Protein AF-A0A150NNC8-F1 (afdb_monomer_lite)

Organism: Streptococcus mitis (NCBI:txid28037)

pLDDT: mean 80.31, std 17.2, range [29.64, 94.75]

Sequence (98 aa):
MSVDADGNETDTSLLTEKPADVAPLYLRVTTHDNKITRLAVDKIEEVEKDGKTLYKVTAKAPDLIQRNADNTLNEEYVHYFEKQKHTKVMYIIALTTL

Foldseek 3Di:
DFADPVGDDDDPLADQDDDPDQQRDWDWDQDPVRDTDTWRWPDWDFDDDPNFTWIKTKTADPPDWDQDPVRDTDRIDIDIGGNDPPPPPPPPPPDDDD

Radius of gyration: 17.77 Å; chains: 1; bounding box: 34×57×39 Å

Structure (mmCIF, N/CA/C/O backbone):
data_AF-A0A150NNC8-F1
#
_entry.id   AF-A0A150NNC8-F1
#
loop_
_atom_site.group_PDB
_atom_site.id
_atom_site.type_symbol
_atom_site.label_atom_id
_atom_site.label_alt_id
_atom_site.label_comp_id
_atom_site.label_asym_id
_atom_site.label_entity_id
_atom_site.label_seq_id
_atom_site.pdbx_PDB_ins_code
_atom_site.Cartn_x
_atom_site.Cartn_y
_atom_site.Cartn_z
_atom_site.occupancy
_atom_site.B_iso_or_equiv
_atom_site.auth_seq_id
_atom_site.auth_comp_id
_atom_site.auth_asym_id
_atom_site.auth_atom_id
_atom_site.pdbx_PDB_model_num
ATOM 1 N N . MET A 1 1 ? 1.068 6.337 -4.227 1.00 86.19 1 MET A N 1
ATOM 2 C CA . MET A 1 1 ? 2.067 6.781 -5.217 1.00 86.19 1 MET A CA 1
ATOM 3 C C . MET A 1 1 ? 1.987 5.852 -6.414 1.00 86.19 1 MET A C 1
ATOM 5 O O . MET A 1 1 ? 1.627 4.688 -6.237 1.00 86.19 1 MET A O 1
ATOM 9 N N . SER A 1 2 ? 2.339 6.341 -7.597 1.00 78.69 2 SER A N 1
ATOM 10 C CA . SER A 1 2 ? 2.561 5.527 -8.794 1.00 78.69 2 SER A CA 1
ATOM 11 C C . SER A 1 2 ? 3.902 5.872 -9.428 1.00 78.69 2 SER A C 1
ATOM 13 O O . SER A 1 2 ? 4.374 6.999 -9.273 1.00 78.69 2 SER A O 1
ATOM 15 N N . VAL A 1 3 ? 4.493 4.921 -10.146 1.00 82.31 3 VAL A N 1
ATOM 16 C CA . VAL A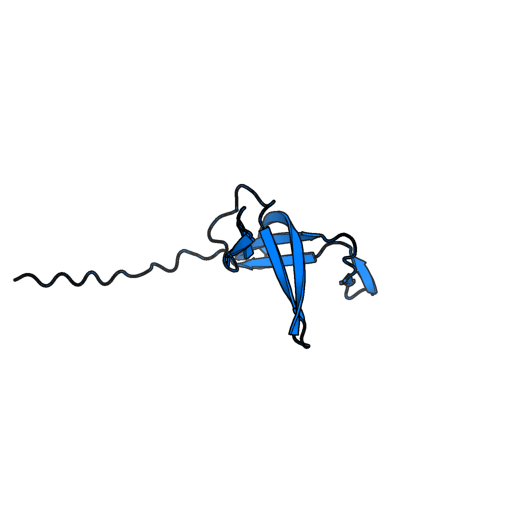 1 3 ? 5.695 5.135 -10.959 1.00 82.31 3 VAL A CA 1
ATOM 17 C C . VAL A 1 3 ? 5.378 4.864 -12.427 1.00 82.31 3 VAL A C 1
ATOM 19 O O . VAL A 1 3 ? 4.726 3.869 -12.744 1.00 82.31 3 VAL A O 1
ATOM 22 N N . ASP A 1 4 ? 5.774 5.779 -13.310 1.00 83.75 4 ASP A N 1
ATOM 23 C CA . ASP A 1 4 ? 5.650 5.591 -14.757 1.00 83.75 4 ASP A CA 1
ATOM 24 C C . ASP A 1 4 ? 6.837 4.794 -15.336 1.00 83.75 4 ASP A C 1
ATOM 26 O O . ASP A 1 4 ? 7.757 4.393 -14.621 1.00 83.75 4 ASP A O 1
ATOM 30 N N . ALA A 1 5 ? 6.815 4.536 -16.645 1.00 85.38 5 ALA A N 1
ATOM 31 C CA . ALA A 1 5 ? 7.879 3.790 -17.321 1.00 85.38 5 ALA A CA 1
ATOM 32 C C . ALA A 1 5 ? 9.247 4.502 -17.286 1.00 85.38 5 ALA A C 1
ATOM 34 O O . ALA A 1 5 ? 10.276 3.836 -17.397 1.00 85.38 5 ALA A O 1
ATOM 35 N N . ASP A 1 6 ? 9.257 5.825 -17.103 1.00 87.38 6 ASP A N 1
ATOM 36 C CA . ASP A 1 6 ? 10.462 6.655 -17.027 1.00 87.38 6 ASP A CA 1
ATOM 37 C C . ASP A 1 6 ? 10.993 6.783 -15.585 1.00 87.38 6 ASP A C 1
ATOM 39 O O . ASP A 1 6 ? 12.055 7.364 -15.351 1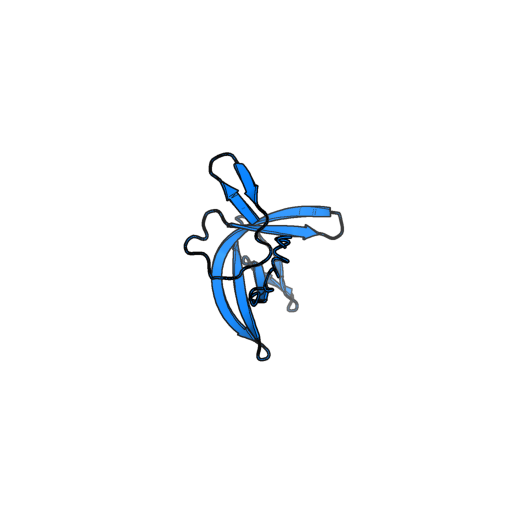.00 87.38 6 ASP A O 1
ATOM 43 N N . GLY A 1 7 ? 10.284 6.210 -14.606 1.00 81.94 7 GLY A N 1
ATOM 44 C CA . GLY A 1 7 ? 10.664 6.221 -13.198 1.00 81.94 7 GLY A CA 1
ATOM 45 C C . GLY A 1 7 ? 10.193 7.452 -12.420 1.00 81.94 7 GLY A C 1
ATOM 46 O O . GLY A 1 7 ? 10.616 7.632 -11.275 1.00 81.94 7 GLY A O 1
ATOM 47 N N . ASN A 1 8 ? 9.324 8.296 -12.987 1.00 82.75 8 ASN A N 1
ATOM 48 C CA . ASN A 1 8 ? 8.801 9.466 -12.285 1.00 82.75 8 ASN A CA 1
ATOM 49 C C . ASN A 1 8 ? 7.723 9.058 -11.275 1.00 82.75 8 ASN A C 1
ATOM 51 O O . ASN A 1 8 ? 6.782 8.328 -11.594 1.00 82.75 8 ASN A O 1
ATOM 55 N N . GLU A 1 9 ? 7.836 9.571 -10.048 1.00 85.38 9 GLU A N 1
ATOM 56 C CA . GLU A 1 9 ? 6.856 9.325 -8.991 1.00 85.38 9 GLU A CA 1
ATOM 57 C C . GLU A 1 9 ? 5.720 10.358 -9.039 1.00 85.38 9 GLU A C 1
ATOM 59 O O . GLU A 1 9 ? 5.960 11.563 -8.979 1.00 85.38 9 GLU A O 1
ATOM 64 N N . THR A 1 10 ? 4.471 9.890 -9.060 1.00 84.19 10 THR A N 1
ATOM 65 C CA . THR A 1 10 ? 3.278 10.733 -8.877 1.00 84.19 10 THR A CA 1
ATOM 66 C C . THR A 1 10 ? 2.609 10.417 -7.545 1.00 84.19 10 THR A C 1
ATOM 68 O O . THR A 1 10 ? 2.420 9.248 -7.187 1.00 84.19 10 THR A O 1
ATOM 71 N N . ASP A 1 11 ? 2.236 11.458 -6.796 1.00 78.81 11 ASP A N 1
ATOM 72 C CA . ASP A 1 11 ? 1.474 11.281 -5.565 1.00 78.81 11 ASP A CA 1
ATOM 73 C C . ASP A 1 11 ? 0.001 10.985 -5.861 1.00 78.81 11 ASP A C 1
ATOM 75 O O . ASP A 1 11 ? -0.716 11.769 -6.474 1.00 78.81 11 ASP A O 1
ATOM 79 N N . THR A 1 12 ? -0.427 9.816 -5.396 1.00 69.75 12 THR A N 1
ATOM 80 C CA . THR A 1 12 ? -1.794 9.289 -5.472 1.00 69.75 12 THR A CA 1
ATOM 81 C C . THR A 1 12 ? -2.280 8.901 -4.078 1.00 69.75 12 THR A C 1
ATOM 83 O O . THR A 1 12 ? -2.966 7.901 -3.887 1.00 69.75 12 THR A O 1
ATOM 86 N N . SER A 1 13 ? -1.869 9.664 -3.064 1.00 66.06 13 SER A N 1
ATOM 87 C CA . SER A 1 13 ? -2.292 9.508 -1.667 1.00 66.06 13 SER A CA 1
ATOM 88 C C . SER A 1 13 ? -3.809 9.600 -1.475 1.00 66.06 13 SER A C 1
ATOM 90 O O . SER A 1 13 ? -4.326 9.160 -0.449 1.00 66.06 13 SER A O 1
ATOM 92 N N . LEU A 1 14 ? -4.526 10.120 -2.473 1.00 69.75 14 LEU A N 1
ATOM 93 C CA . LEU A 1 14 ? -5.976 10.197 -2.525 1.00 69.75 14 LEU A CA 1
ATOM 94 C C . LEU A 1 14 ? -6.509 9.381 -3.707 1.00 69.75 14 LEU A C 1
ATOM 96 O O . LEU A 1 14 ? -6.149 9.631 -4.855 1.00 69.75 14 LEU A O 1
ATOM 100 N N . LEU A 1 15 ? -7.406 8.435 -3.419 1.00 73.50 15 LEU A N 1
ATOM 101 C CA . LEU A 1 15 ? -8.140 7.673 -4.427 1.00 73.50 15 LEU A CA 1
ATOM 102 C C . LEU A 1 15 ? -9.562 8.238 -4.543 1.00 73.50 15 LEU A C 1
ATOM 104 O O . LEU A 1 15 ? -10.342 8.211 -3.586 1.00 73.50 15 LEU A O 1
ATOM 108 N N . THR A 1 16 ? -9.904 8.770 -5.713 1.00 74.12 16 THR A N 1
ATOM 109 C CA . THR A 1 16 ? -11.275 9.177 -6.067 1.00 74.12 16 THR A CA 1
ATOM 110 C C . THR A 1 16 ? -12.060 7.986 -6.615 1.00 74.12 16 THR A C 1
ATOM 112 O O . THR A 1 16 ? -13.187 7.720 -6.191 1.00 74.12 16 THR A O 1
ATOM 115 N N . GLU A 1 17 ? -11.424 7.200 -7.478 1.00 80.88 17 GLU A N 1
ATOM 116 C CA . GLU A 1 17 ? -11.939 5.963 -8.062 1.00 80.88 17 GLU A CA 1
ATOM 117 C C . GLU A 1 17 ? -10.976 4.791 -7.834 1.00 80.88 17 GLU A C 1
ATOM 119 O O . GLU A 1 17 ? -9.796 4.986 -7.530 1.00 80.88 17 GLU A O 1
ATOM 124 N N . LYS A 1 18 ? -11.486 3.560 -7.957 1.00 82.88 18 LYS A N 1
ATOM 125 C CA . LYS A 1 18 ? -10.655 2.358 -7.879 1.00 82.88 18 LYS A CA 1
ATOM 126 C C . LYS A 1 18 ? -9.777 2.266 -9.140 1.00 82.88 18 LYS A C 1
ATOM 128 O O . LYS A 1 18 ? -10.338 2.185 -10.232 1.00 82.88 18 LYS A O 1
ATOM 133 N N . PRO A 1 19 ? -8.439 2.201 -9.012 1.00 83.88 19 PRO A N 1
ATOM 134 C CA . PRO A 1 19 ? -7.548 2.036 -10.158 1.00 83.88 19 PRO A CA 1
ATOM 135 C C . PRO A 1 19 ? -7.824 0.735 -10.918 1.00 83.88 19 PRO A C 1
ATOM 137 O O . PRO A 1 19 ? -8.080 -0.305 -10.305 1.00 83.88 19 PRO A O 1
ATOM 140 N N . ALA A 1 20 ? -7.747 0.793 -12.250 1.00 84.31 20 ALA A N 1
ATOM 141 C CA . ALA A 1 20 ? -7.898 -0.380 -13.112 1.00 84.31 20 ALA A CA 1
ATOM 142 C C . ALA A 1 20 ? -6.670 -1.304 -13.064 1.00 84.31 20 ALA A C 1
ATOM 144 O O . ALA A 1 20 ? -6.820 -2.521 -13.145 1.00 84.31 20 ALA A O 1
ATOM 145 N N . ASP A 1 21 ? -5.478 -0.725 -12.897 1.00 85.69 21 ASP A N 1
ATOM 146 C CA . ASP A 1 21 ? -4.217 -1.444 -12.742 1.00 85.69 21 ASP A CA 1
ATOM 147 C C . ASP A 1 21 ? -3.523 -1.019 -11.443 1.00 85.69 21 ASP A C 1
ATOM 149 O O . ASP A 1 21 ? -3.471 0.165 -11.097 1.00 85.69 21 ASP A O 1
ATOM 153 N N . VAL A 1 22 ? -3.016 -2.009 -10.714 1.00 89.31 22 VAL A N 1
ATOM 154 C CA . VAL A 1 22 ? -2.307 -1.835 -9.443 1.00 89.31 22 VAL A CA 1
ATOM 155 C C . VAL A 1 22 ? -0.805 -2.062 -9.573 1.00 89.31 22 VAL A C 1
ATOM 157 O O . VAL A 1 22 ? -0.073 -1.656 -8.677 1.00 89.31 22 VAL A O 1
ATOM 160 N N . ALA A 1 23 ? -0.330 -2.635 -10.684 1.00 89.31 23 ALA A N 1
ATOM 161 C CA . ALA A 1 23 ? 1.086 -2.905 -10.914 1.00 89.31 23 ALA A CA 1
ATOM 162 C C . ALA A 1 23 ? 2.008 -1.675 -10.754 1.00 89.31 23 ALA A C 1
ATOM 164 O O . ALA A 1 23 ? 3.069 -1.823 -10.144 1.00 89.31 23 ALA A O 1
ATOM 165 N N . PRO A 1 24 ? 1.647 -0.457 -11.218 1.00 89.88 24 PRO A N 1
ATOM 166 C CA . PRO A 1 24 ? 2.503 0.716 -11.026 1.00 89.88 24 PRO A CA 1
ATOM 167 C C . PRO A 1 24 ? 2.378 1.337 -9.625 1.00 89.88 24 PRO A C 1
ATOM 169 O O . PRO A 1 24 ? 3.057 2.323 -9.329 1.00 89.88 24 PRO A O 1
ATOM 172 N N . LEU A 1 25 ? 1.482 0.828 -8.772 1.00 90.00 25 LEU A N 1
ATOM 173 C CA . LEU A 1 25 ? 1.158 1.430 -7.484 1.00 90.00 25 LEU A CA 1
ATOM 174 C C . LEU A 1 25 ? 2.012 0.857 -6.357 1.00 90.00 25 LEU A C 1
ATOM 176 O O . LEU A 1 25 ? 2.221 -0.349 -6.225 1.00 90.00 25 LEU A O 1
ATOM 180 N N . TYR A 1 26 ? 2.431 1.745 -5.463 1.00 91.12 26 TYR A N 1
ATOM 181 C CA . TYR A 1 26 ? 3.077 1.368 -4.215 1.00 91.12 26 TYR A CA 1
ATOM 182 C C . TYR A 1 26 ? 2.672 2.311 -3.082 1.00 91.12 26 TYR A C 1
ATOM 184 O O . TYR A 1 26 ? 2.353 3.496 -3.273 1.00 91.12 26 TYR A O 1
ATOM 192 N N . LEU A 1 27 ? 2.702 1.770 -1.868 1.00 90.44 27 LEU A N 1
ATOM 193 C CA . LEU A 1 27 ? 2.589 2.539 -0.641 1.00 90.44 27 LEU A CA 1
ATOM 194 C C . LEU A 1 27 ? 3.974 3.019 -0.226 1.00 90.44 27 LEU A C 1
ATOM 196 O O . LEU A 1 27 ? 4.919 2.235 -0.147 1.00 90.44 27 LEU A O 1
ATOM 200 N N . ARG A 1 28 ? 4.084 4.319 0.051 1.00 89.19 28 ARG A N 1
ATOM 201 C CA . ARG A 1 28 ? 5.277 4.923 0.639 1.00 89.19 28 ARG A CA 1
ATOM 202 C C . ARG A 1 28 ? 5.057 5.039 2.140 1.00 89.19 28 ARG A C 1
ATOM 204 O O . ARG A 1 28 ? 4.327 5.918 2.589 1.00 89.19 28 ARG A O 1
ATOM 211 N N . VAL A 1 29 ? 5.668 4.139 2.896 1.00 86.56 29 VAL A N 1
ATOM 212 C CA . VAL A 1 29 ? 5.593 4.131 4.356 1.00 86.56 29 VAL A CA 1
ATOM 213 C C . VAL A 1 29 ? 6.825 4.840 4.895 1.00 86.56 29 VAL A C 1
ATOM 215 O O . VAL A 1 29 ? 7.947 4.408 4.638 1.00 86.56 29 VAL A O 1
ATOM 218 N N . THR A 1 30 ? 6.611 5.926 5.632 1.00 85.25 30 THR A N 1
ATOM 219 C CA . THR A 1 30 ? 7.681 6.655 6.316 1.00 85.25 30 THR A CA 1
ATOM 220 C C . THR A 1 30 ? 7.598 6.368 7.808 1.00 85.25 30 THR A C 1
ATOM 222 O O . THR A 1 30 ? 6.556 6.581 8.428 1.00 85.25 30 THR A O 1
ATOM 225 N N . THR A 1 31 ? 8.682 5.864 8.388 1.00 83.75 31 THR A N 1
ATOM 226 C CA . THR A 1 31 ? 8.789 5.617 9.831 1.00 83.75 31 THR A CA 1
ATOM 227 C C . THR A 1 31 ? 9.107 6.903 10.593 1.00 83.75 31 THR A C 1
ATOM 229 O O . THR A 1 31 ? 9.476 7.922 10.010 1.00 83.75 31 THR A O 1
ATOM 232 N N . HIS A 1 32 ? 8.990 6.865 11.923 1.00 85.56 32 HIS A N 1
ATOM 233 C CA . HIS A 1 32 ? 9.272 8.025 12.775 1.00 85.56 32 HIS A CA 1
ATOM 234 C C . HIS A 1 32 ? 10.712 8.556 12.630 1.00 85.56 32 HIS A C 1
ATOM 236 O O . HIS A 1 32 ? 10.939 9.757 12.732 1.00 85.56 32 HIS A O 1
ATOM 242 N N . ASP A 1 33 ? 11.680 7.684 12.334 1.00 90.19 33 ASP A N 1
ATOM 243 C CA . ASP A 1 33 ? 13.077 8.039 12.050 1.00 90.19 33 ASP A CA 1
ATOM 244 C C . ASP A 1 33 ? 13.326 8.431 10.577 1.00 90.19 33 ASP A C 1
ATOM 246 O O . ASP A 1 33 ? 14.468 8.445 10.123 1.00 90.19 33 ASP A O 1
ATOM 250 N N . ASN A 1 34 ? 12.267 8.778 9.833 1.00 88.06 34 ASN A N 1
ATOM 251 C CA . ASN A 1 34 ? 12.279 9.220 8.432 1.00 88.06 34 ASN A CA 1
ATOM 252 C C . ASN A 1 34 ? 12.817 8.199 7.418 1.00 88.06 34 ASN A C 1
ATOM 254 O O . ASN A 1 34 ? 13.188 8.572 6.302 1.00 88.06 34 ASN A O 1
ATOM 258 N N . LYS A 1 35 ? 12.834 6.904 7.749 1.00 86.12 35 LYS A N 1
ATOM 259 C CA . LYS A 1 35 ? 13.153 5.867 6.760 1.00 86.12 35 LYS A CA 1
ATOM 260 C C . LYS A 1 35 ? 11.939 5.604 5.883 1.00 86.12 35 LYS A C 1
ATOM 262 O O . LYS A 1 35 ? 10.815 5.500 6.370 1.00 86.12 35 LYS A O 1
ATOM 267 N N . ILE A 1 36 ? 12.181 5.483 4.582 1.00 87.94 36 ILE A N 1
ATOM 268 C CA . ILE A 1 36 ? 11.143 5.235 3.585 1.00 87.94 36 ILE A CA 1
ATOM 269 C C . ILE A 1 36 ? 11.199 3.771 3.164 1.00 87.94 36 ILE A C 1
ATOM 271 O O . ILE A 1 36 ? 12.240 3.283 2.734 1.00 87.94 36 ILE A O 1
ATOM 275 N N . THR A 1 37 ? 10.057 3.095 3.232 1.00 86.31 37 THR A N 1
ATOM 276 C CA . THR A 1 37 ? 9.845 1.767 2.652 1.00 86.31 37 THR A CA 1
ATOM 277 C C . THR A 1 37 ? 8.782 1.869 1.566 1.00 86.31 37 THR A C 1
ATOM 279 O O . THR A 1 37 ? 7.734 2.486 1.769 1.00 86.31 37 THR A O 1
ATOM 282 N N . ARG A 1 38 ? 9.049 1.276 0.400 1.00 89.44 38 ARG A N 1
ATOM 283 C CA . ARG A 1 38 ? 8.081 1.169 -0.696 1.00 89.44 38 ARG A CA 1
ATOM 284 C C . ARG A 1 38 ? 7.506 -0.243 -0.702 1.00 89.44 38 ARG A C 1
ATOM 286 O O . ARG A 1 38 ? 8.267 -1.202 -0.775 1.00 89.44 38 ARG A O 1
ATOM 293 N N . LEU A 1 39 ? 6.186 -0.361 -0.609 1.00 91.38 39 LEU A N 1
ATOM 294 C CA . LEU A 1 39 ? 5.475 -1.641 -0.605 1.00 91.38 39 LEU A CA 1
ATOM 295 C C . LEU A 1 39 ? 4.608 -1.731 -1.858 1.00 91.38 39 LEU A C 1
ATOM 297 O O . LEU A 1 39 ? 3.770 -0.853 -2.070 1.00 91.38 39 LEU A O 1
ATOM 301 N N . ALA A 1 40 ? 4.806 -2.761 -2.679 1.00 92.44 40 ALA A N 1
ATOM 302 C CA . ALA A 1 40 ? 4.049 -2.940 -3.915 1.00 92.44 40 ALA A CA 1
ATOM 303 C C . ALA A 1 40 ? 2.582 -3.233 -3.590 1.00 92.44 40 ALA A C 1
ATOM 305 O O . ALA A 1 40 ? 2.295 -4.045 -2.708 1.00 92.44 40 ALA A O 1
ATOM 306 N N . VAL A 1 41 ? 1.651 -2.568 -4.273 1.00 93.38 41 VAL A N 1
ATOM 307 C CA . VAL A 1 41 ? 0.223 -2.838 -4.081 1.00 93.38 41 VAL A CA 1
ATOM 308 C C . VAL A 1 41 ? -0.129 -4.168 -4.740 1.00 93.38 41 VAL A C 1
ATOM 310 O O . VAL A 1 41 ? 0.106 -4.367 -5.925 1.00 93.38 41 VAL A O 1
ATOM 313 N N . ASP A 1 42 ? -0.728 -5.062 -3.961 1.00 94.75 42 ASP A N 1
ATOM 314 C CA . ASP A 1 42 ? -1.224 -6.363 -4.416 1.00 94.75 42 ASP A CA 1
ATOM 315 C C . ASP A 1 42 ? -2.706 -6.272 -4.806 1.00 94.75 42 ASP A C 1
ATOM 317 O O . ASP A 1 42 ? -3.140 -6.815 -5.820 1.00 94.75 42 ASP A O 1
ATOM 321 N N . LYS A 1 43 ? -3.508 -5.550 -4.008 1.00 93.62 43 LYS A N 1
ATOM 322 C CA . LYS A 1 43 ? -4.962 -5.480 -4.198 1.00 93.62 43 LYS A CA 1
ATOM 323 C C . LYS A 1 43 ? -5.570 -4.196 -3.641 1.00 93.62 43 LYS A C 1
ATOM 325 O O . LYS A 1 43 ? -5.140 -3.694 -2.605 1.00 93.62 43 LYS A O 1
ATOM 330 N N . ILE A 1 44 ? -6.629 -3.712 -4.297 1.00 91.81 44 ILE A N 1
ATOM 331 C CA . ILE A 1 44 ? -7.479 -2.611 -3.815 1.00 91.81 44 ILE A CA 1
ATOM 332 C C . ILE A 1 44 ? -8.954 -3.035 -3.831 1.00 91.81 44 ILE 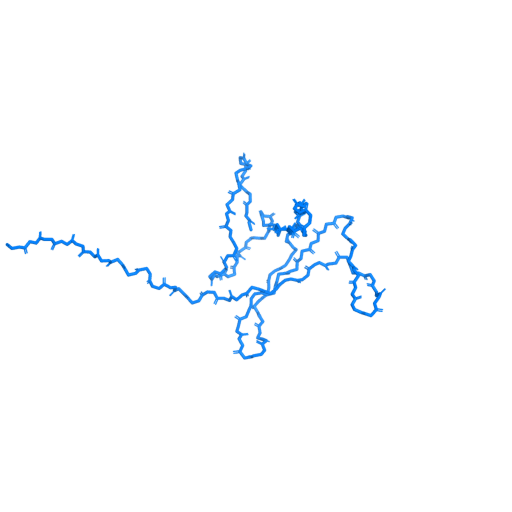A C 1
ATOM 334 O O . ILE A 1 44 ? -9.473 -3.507 -4.849 1.00 91.81 44 ILE A O 1
ATOM 338 N N . GLU A 1 45 ? -9.649 -2.842 -2.711 1.00 92.88 45 GLU A N 1
ATOM 339 C CA . GLU A 1 45 ? -11.063 -3.190 -2.519 1.00 92.88 45 GLU A CA 1
ATOM 340 C C . GLU A 1 45 ? -11.855 -2.006 -1.965 1.00 92.88 45 GLU A C 1
ATOM 342 O O . GLU A 1 45 ? -11.366 -1.292 -1.095 1.00 92.88 45 GLU A O 1
ATOM 347 N N . GLU A 1 46 ? -13.083 -1.809 -2.444 1.00 91.62 46 GLU A N 1
ATOM 348 C CA . GLU A 1 46 ? -14.028 -0.870 -1.831 1.00 91.62 46 GLU A CA 1
ATOM 349 C C . GLU A 1 46 ? -14.751 -1.598 -0.694 1.00 91.62 46 GLU A C 1
ATOM 351 O O . GLU A 1 46 ? -15.329 -2.665 -0.903 1.00 91.62 46 GLU A O 1
ATOM 356 N N . VAL A 1 47 ? -14.661 -1.058 0.519 1.00 92.88 47 VAL A N 1
ATOM 357 C CA . VAL A 1 47 ? -15.226 -1.656 1.733 1.00 92.88 47 VAL A CA 1
ATOM 358 C C . VAL A 1 47 ? -16.007 -0.613 2.518 1.00 92.88 47 VAL A C 1
ATOM 360 O O . VAL A 1 47 ? -15.644 0.562 2.534 1.00 92.88 47 VAL A O 1
ATOM 363 N N . GLU A 1 48 ? -17.054 -1.039 3.219 1.00 92.56 48 GLU A N 1
ATOM 364 C CA . GLU A 1 48 ? -17.715 -0.200 4.217 1.00 92.56 48 GLU A CA 1
ATOM 365 C C . GLU A 1 48 ? -17.164 -0.510 5.606 1.00 92.56 48 GLU A C 1
ATOM 367 O O . GLU A 1 48 ? -17.157 -1.659 6.051 1.00 92.56 48 GLU A O 1
ATOM 372 N N . LYS A 1 49 ? -16.686 0.523 6.297 1.00 87.62 49 LYS A N 1
ATOM 373 C CA . LYS A 1 49 ? -16.197 0.427 7.671 1.00 87.62 49 LYS A CA 1
ATOM 374 C C . LYS A 1 49 ? -16.680 1.638 8.453 1.00 87.62 49 LYS A C 1
ATOM 376 O O . LYS A 1 49 ? -16.534 2.767 7.993 1.00 87.62 49 LYS A O 1
ATOM 381 N N . ASP A 1 50 ? -17.294 1.395 9.608 1.00 87.25 50 ASP A N 1
ATOM 382 C CA . ASP A 1 50 ? -17.831 2.440 10.491 1.00 87.25 50 ASP A CA 1
ATOM 383 C C . ASP A 1 50 ? -18.789 3.423 9.771 1.00 87.25 50 ASP A C 1
ATOM 385 O O . ASP A 1 50 ? -18.796 4.623 10.038 1.00 87.25 50 ASP A O 1
ATOM 389 N N . GLY A 1 51 ? -19.581 2.924 8.808 1.00 86.12 51 GLY A N 1
ATOM 390 C CA . GLY A 1 51 ? -20.517 3.730 8.007 1.00 86.12 51 GLY A CA 1
ATOM 391 C C . GLY A 1 51 ? -19.864 4.611 6.932 1.00 86.12 51 GLY A C 1
ATOM 392 O O . GLY A 1 51 ? -20.539 5.450 6.335 1.00 86.12 51 GLY A O 1
ATOM 393 N N . LYS A 1 52 ? -18.561 4.440 6.675 1.00 87.19 52 LYS A N 1
ATOM 394 C CA . LYS A 1 52 ? -17.818 5.114 5.605 1.00 87.19 52 LYS A CA 1
ATOM 395 C C . LYS A 1 52 ? -17.376 4.118 4.538 1.00 87.19 52 LYS A C 1
ATOM 397 O O . LYS A 1 52 ? -16.884 3.036 4.850 1.00 87.19 52 LYS A O 1
ATOM 402 N N . THR A 1 53 ? -17.477 4.528 3.279 1.00 89.00 53 THR A N 1
ATOM 403 C CA . THR A 1 53 ? -16.880 3.817 2.146 1.00 89.00 53 THR A CA 1
ATOM 404 C C . THR A 1 53 ? -15.387 4.140 2.057 1.00 89.00 53 THR A C 1
ATOM 406 O O . THR A 1 53 ? -15.004 5.299 1.872 1.00 89.00 53 THR A O 1
ATOM 409 N N . LEU A 1 54 ? -14.544 3.120 2.190 1.00 90.06 54 LEU A N 1
ATOM 410 C CA . LEU A 1 54 ? -13.086 3.209 2.182 1.00 90.06 54 LEU A CA 1
ATOM 411 C C . LEU A 1 54 ? -12.503 2.332 1.071 1.00 90.06 54 LEU A C 1
ATOM 413 O O . LEU A 1 54 ? -13.082 1.313 0.698 1.00 90.06 54 LEU A O 1
ATOM 417 N N . TYR A 1 55 ? -11.308 2.679 0.608 1.00 91.44 55 TYR A N 1
ATOM 418 C CA . TYR A 1 55 ? -10.470 1.775 -0.165 1.00 91.44 55 TYR A CA 1
ATOM 419 C C . TYR A 1 55 ? -9.513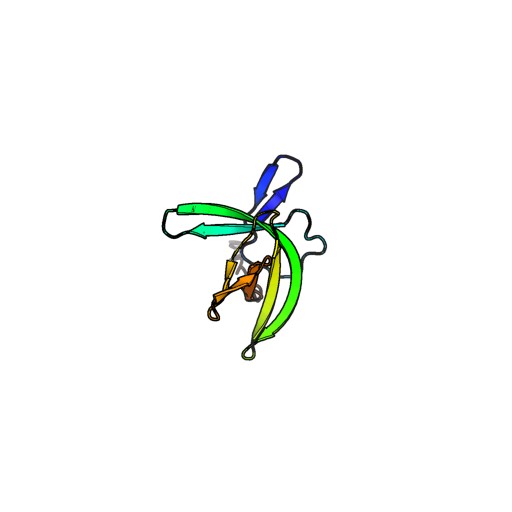 1.040 0.769 1.00 91.44 55 TYR A C 1
ATOM 421 O O . TYR A 1 55 ? -8.625 1.644 1.372 1.00 91.44 55 TYR A O 1
ATOM 429 N N . LYS A 1 56 ? -9.688 -0.275 0.882 1.00 92.94 56 LYS A N 1
ATOM 430 C CA . LYS A 1 56 ? -8.735 -1.175 1.528 1.00 92.94 56 LYS A CA 1
ATOM 431 C C . LYS A 1 56 ? -7.645 -1.523 0.519 1.00 92.94 56 LYS A C 1
ATOM 433 O O . LYS A 1 56 ? -7.922 -2.166 -0.491 1.00 92.94 56 LYS A O 1
ATOM 438 N N . VAL A 1 57 ? -6.420 -1.106 0.804 1.00 92.38 57 VAL A N 1
ATOM 439 C CA . VAL A 1 57 ? -5.233 -1.383 -0.006 1.00 92.38 57 VAL A CA 1
ATOM 440 C C . VAL A 1 57 ? -4.389 -2.421 0.720 1.00 92.38 57 VAL A C 1
ATOM 442 O O . VAL A 1 57 ? -3.944 -2.172 1.840 1.00 92.38 57 VAL A O 1
ATOM 445 N N . THR A 1 58 ? -4.173 -3.567 0.082 1.00 94.31 58 THR A N 1
ATOM 446 C CA . THR A 1 58 ? -3.235 -4.599 0.532 1.00 94.31 58 THR A CA 1
ATOM 447 C C . THR A 1 58 ? -1.950 -4.471 -0.275 1.00 94.31 58 THR A C 1
ATOM 449 O O . THR A 1 58 ? -1.991 -4.41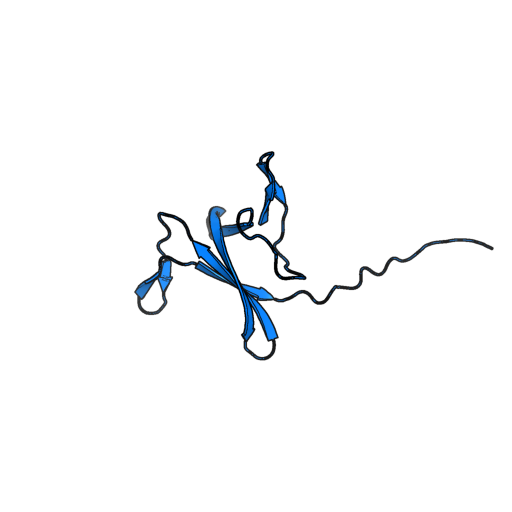6 -1.505 1.00 94.31 58 THR A O 1
ATOM 452 N N . ALA A 1 59 ? -0.813 -4.427 0.410 1.00 94.12 59 ALA A N 1
ATOM 453 C CA . ALA A 1 59 ? 0.509 -4.332 -0.186 1.00 94.12 59 ALA A CA 1
ATOM 454 C C . ALA A 1 59 ? 1.446 -5.419 0.353 1.00 94.12 59 ALA A C 1
ATOM 456 O O . ALA A 1 59 ? 1.311 -5.862 1.496 1.00 94.12 59 ALA A O 1
ATOM 457 N N . LYS A 1 60 ? 2.407 -5.819 -0.479 1.00 93.06 60 LYS A N 1
ATOM 458 C CA . LYS A 1 60 ? 3.388 -6.873 -0.210 1.00 93.06 60 LYS A CA 1
ATOM 459 C C . LYS A 1 60 ? 4.797 -6.382 -0.522 1.00 93.06 60 LYS A C 1
ATOM 461 O O . LYS A 1 60 ? 5.003 -5.505 -1.362 1.00 93.06 60 LYS A O 1
ATOM 466 N N . ALA A 1 61 ? 5.775 -6.973 0.150 1.00 89.56 61 ALA A N 1
ATOM 467 C CA . ALA A 1 61 ? 7.171 -6.927 -0.264 1.00 89.56 61 ALA A CA 1
ATOM 468 C C . ALA A 1 61 ? 7.844 -8.261 0.106 1.00 89.56 61 ALA A C 1
ATOM 470 O O . ALA A 1 61 ? 7.375 -8.906 1.043 1.00 89.56 61 ALA A O 1
ATOM 471 N N . PRO A 1 62 ? 8.920 -8.674 -0.592 1.00 88.38 62 PRO A N 1
ATOM 472 C CA . PRO A 1 62 ? 9.565 -9.971 -0.362 1.00 88.38 62 PRO A CA 1
ATOM 473 C C . PRO A 1 62 ? 9.990 -10.210 1.092 1.00 88.38 62 PRO A C 1
ATOM 475 O O . PRO A 1 62 ? 9.815 -11.307 1.604 1.00 88.38 62 PRO A O 1
ATOM 478 N N . ASP A 1 63 ? 10.477 -9.162 1.760 1.00 88.00 63 ASP A N 1
ATOM 479 C CA . ASP A 1 63 ? 10.973 -9.221 3.139 1.00 88.00 63 ASP A CA 1
ATOM 480 C C . ASP A 1 63 ? 10.062 -8.456 4.116 1.00 88.00 63 ASP A C 1
ATOM 482 O O . ASP A 1 63 ? 10.506 -7.980 5.166 1.00 88.00 63 ASP A O 1
ATOM 486 N N . LEU A 1 64 ? 8.783 -8.260 3.763 1.00 88.44 64 LEU A N 1
ATOM 487 C CA . LEU A 1 64 ? 7.850 -7.565 4.643 1.00 88.44 64 LEU A CA 1
ATOM 488 C C . LEU A 1 64 ? 7.518 -8.445 5.845 1.00 88.44 64 LEU A C 1
ATOM 490 O O . LEU A 1 64 ? 6.856 -9.468 5.722 1.00 88.44 64 LEU A O 1
ATOM 494 N N . ILE A 1 65 ? 7.921 -7.990 7.026 1.00 87.19 65 ILE A N 1
ATOM 495 C CA . ILE A 1 65 ? 7.563 -8.626 8.289 1.00 87.19 65 ILE A CA 1
ATOM 496 C C . ILE A 1 65 ? 6.931 -7.569 9.182 1.00 87.19 65 ILE A C 1
ATOM 498 O O . ILE A 1 65 ? 7.598 -6.638 9.636 1.00 87.19 65 ILE A O 1
ATOM 502 N N . GLN A 1 66 ? 5.639 -7.720 9.453 1.00 83.75 66 GLN A N 1
ATOM 503 C CA . GLN A 1 66 ? 4.917 -6.890 10.410 1.00 83.75 66 GLN A CA 1
ATOM 504 C C . GLN A 1 66 ? 4.461 -7.686 11.610 1.00 83.75 66 GLN A C 1
ATOM 506 O O . GLN A 1 66 ? 4.165 -8.869 11.514 1.00 83.75 66 GLN A O 1
ATOM 511 N N . ARG A 1 67 ? 4.406 -7.011 12.755 1.00 86.88 67 ARG A N 1
ATOM 512 C CA . ARG A 1 67 ? 3.972 -7.592 14.017 1.00 86.88 67 ARG A CA 1
ATOM 513 C C . ARG A 1 67 ? 2.622 -6.997 14.389 1.00 86.88 67 ARG A C 1
ATOM 515 O O . ARG A 1 67 ? 2.506 -5.782 14.538 1.00 86.88 67 ARG A O 1
ATOM 522 N N . ASN A 1 68 ? 1.622 -7.855 14.530 1.00 82.56 68 ASN A N 1
ATOM 523 C CA . ASN A 1 68 ? 0.286 -7.457 14.959 1.00 82.56 68 ASN A CA 1
ATOM 524 C C . ASN A 1 68 ? 0.221 -7.303 16.490 1.00 82.56 68 ASN A C 1
ATOM 526 O O . ASN A 1 68 ? 1.143 -7.684 17.215 1.00 82.56 68 ASN A O 1
ATOM 530 N N . ALA A 1 69 ? -0.891 -6.760 16.995 1.00 86.12 69 ALA A N 1
ATOM 531 C CA . ALA A 1 69 ? -1.109 -6.535 18.429 1.00 86.12 69 ALA A CA 1
ATOM 532 C C . ALA A 1 69 ? -1.106 -7.830 19.267 1.00 86.12 69 ALA A C 1
ATOM 534 O O . ALA A 1 69 ? -0.776 -7.800 20.448 1.00 86.12 69 ALA A O 1
ATOM 535 N N . ASP A 1 70 ? -1.435 -8.966 18.651 1.00 91.25 70 ASP A N 1
ATOM 536 C CA . ASP A 1 70 ? -1.379 -10.308 19.244 1.00 91.25 70 ASP A CA 1
ATOM 537 C C . ASP A 1 70 ? 0.007 -10.968 19.117 1.00 91.25 70 ASP A C 1
ATOM 539 O O . ASP A 1 70 ? 0.179 -12.143 19.436 1.00 91.25 70 ASP A O 1
ATOM 543 N N . ASN A 1 71 ? 1.012 -10.203 18.678 1.00 87.94 71 ASN A N 1
ATOM 544 C CA . ASN A 1 71 ? 2.396 -10.625 18.512 1.00 87.94 71 ASN A CA 1
ATOM 545 C C . ASN A 1 71 ? 2.633 -11.644 17.377 1.00 87.94 71 ASN A C 1
ATOM 547 O O . ASN A 1 71 ? 3.718 -12.232 17.305 1.00 87.94 71 ASN A O 1
ATOM 551 N N . THR A 1 72 ? 1.660 -11.828 16.477 1.00 90.56 72 THR A N 1
ATOM 552 C CA . THR A 1 72 ? 1.803 -12.643 15.259 1.00 90.56 72 THR A CA 1
ATOM 553 C C . THR A 1 72 ? 2.519 -11.881 14.145 1.00 90.56 72 THR A C 1
ATOM 555 O O . THR A 1 72 ? 2.527 -10.646 14.130 1.00 90.56 72 THR A O 1
ATOM 558 N N . LEU A 1 73 ? 3.149 -12.623 13.227 1.00 89.25 73 LEU A N 1
ATOM 559 C CA . LEU A 1 73 ? 3.765 -12.052 12.031 1.00 89.25 73 LEU A CA 1
ATOM 560 C C . LEU A 1 73 ? 2.759 -11.998 10.879 1.00 89.25 73 LEU A C 1
ATOM 562 O O . LEU A 1 73 ? 2.004 -12.946 10.673 1.00 89.25 73 LEU A O 1
ATOM 566 N N . ASN A 1 74 ? 2.781 -10.903 10.125 1.00 88.25 74 ASN A N 1
ATOM 567 C CA . ASN A 1 74 ? 2.017 -10.724 8.901 1.00 88.25 74 ASN A CA 1
ATOM 568 C C . ASN A 1 74 ? 2.943 -10.266 7.769 1.00 88.25 74 ASN A C 1
ATOM 570 O O . ASN A 1 74 ? 3.756 -9.357 7.953 1.00 88.25 74 ASN A O 1
ATOM 574 N N . GLU A 1 75 ? 2.798 -10.902 6.613 1.00 91.31 75 GLU A N 1
ATOM 575 C CA . GLU A 1 75 ? 3.556 -10.615 5.389 1.00 91.31 75 GLU A CA 1
ATOM 576 C C . GLU A 1 75 ? 2.828 -9.603 4.489 1.00 91.31 75 GLU A C 1
ATOM 578 O O . GLU A 1 75 ? 3.343 -9.178 3.456 1.00 91.31 75 GLU A O 1
ATOM 583 N N . GLU A 1 76 ? 1.624 -9.188 4.888 1.00 92.56 76 GLU A N 1
ATOM 584 C CA . GLU A 1 76 ? 0.824 -8.187 4.195 1.00 92.56 76 GLU A CA 1
ATOM 585 C C . GLU A 1 76 ? 0.716 -6.896 5.011 1.00 92.56 76 GLU A C 1
ATOM 587 O O . GLU A 1 76 ? 0.499 -6.904 6.226 1.00 92.56 76 GLU A O 1
ATOM 592 N N . TYR A 1 77 ? 0.797 -5.760 4.319 1.00 90.94 77 TYR A N 1
ATOM 593 C CA . TYR A 1 77 ? 0.422 -4.462 4.865 1.00 90.94 77 TYR A CA 1
ATOM 594 C C . TYR A 1 77 ? -0.959 -4.070 4.368 1.00 90.94 77 TYR A C 1
ATOM 596 O O . TYR A 1 77 ? -1.187 -4.005 3.162 1.00 90.94 77 TYR A O 1
ATOM 604 N N . VAL A 1 78 ? -1.866 -3.749 5.286 1.00 91.88 78 VAL A N 1
ATOM 605 C CA . VAL A 1 78 ? -3.200 -3.256 4.940 1.00 91.88 78 VAL A CA 1
ATOM 606 C C . VAL A 1 78 ? -3.339 -1.812 5.394 1.00 91.88 78 VAL A C 1
ATOM 608 O O . VAL A 1 78 ? -3.154 -1.501 6.570 1.00 91.88 78 VAL A O 1
ATOM 611 N N . HIS A 1 79 ? -3.731 -0.942 4.468 1.00 89.56 79 HIS A N 1
ATOM 612 C CA . HIS A 1 79 ? -4.071 0.445 4.756 1.00 89.56 79 HIS A CA 1
ATOM 613 C C . HIS A 1 79 ? -5.473 0.779 4.243 1.00 89.56 79 HIS A C 1
ATOM 615 O O . HIS A 1 79 ? -5.907 0.252 3.220 1.00 89.56 79 HIS A O 1
ATOM 621 N N . TYR A 1 80 ? -6.183 1.658 4.950 1.00 89.62 80 TYR A N 1
ATOM 622 C CA . TYR A 1 80 ? -7.514 2.119 4.557 1.00 89.62 80 TYR A CA 1
ATOM 623 C C . TYR A 1 80 ? -7.443 3.593 4.174 1.00 89.62 80 TYR A C 1
ATOM 625 O O . TYR A 1 80 ? -7.084 4.426 5.002 1.00 89.62 80 TYR A O 1
ATOM 633 N N . PHE A 1 81 ? -7.811 3.908 2.937 1.00 86.12 81 PHE A N 1
ATOM 634 C CA . PHE A 1 81 ? -7.925 5.277 2.443 1.00 86.12 81 PHE A CA 1
ATOM 635 C C . PHE A 1 81 ? -9.395 5.677 2.375 1.00 86.12 81 PHE A C 1
ATOM 637 O O . PHE A 1 81 ? -10.236 4.896 1.931 1.00 86.12 81 PHE A O 1
ATOM 644 N N . GLU A 1 82 ? -9.727 6.898 2.789 1.00 83.19 82 GLU A N 1
ATOM 645 C CA . GLU A 1 82 ? -11.070 7.431 2.563 1.00 83.19 82 GLU A CA 1
ATOM 646 C C . GLU A 1 82 ? -11.286 7.709 1.071 1.00 83.19 82 GLU A C 1
ATOM 648 O O . GLU A 1 82 ? -10.418 8.271 0.397 1.00 83.19 82 GLU A O 1
ATOM 653 N N . LYS A 1 83 ? -12.463 7.340 0.554 1.00 79.12 83 LYS A N 1
ATOM 654 C CA . LYS A 1 83 ? -12.875 7.717 -0.798 1.00 79.12 83 LYS A CA 1
ATOM 655 C C . LYS A 1 83 ? -13.135 9.219 -0.819 1.00 79.12 83 LYS A C 1
ATOM 657 O O . LYS A 1 83 ? -14.055 9.704 -0.157 1.00 79.12 83 LYS A O 1
ATOM 662 N N . GLN A 1 84 ? -12.334 9.962 -1.577 1.00 73.75 84 GLN A N 1
ATOM 663 C CA . GLN A 1 84 ? -12.563 11.395 -1.721 1.00 73.75 84 GLN A CA 1
ATOM 664 C C . GLN A 1 84 ? -13.846 11.615 -2.523 1.00 73.75 84 GLN A C 1
ATOM 666 O O . GLN A 1 84 ? -13.935 11.267 -3.701 1.00 73.75 84 GLN A O 1
ATOM 671 N N . LYS A 1 85 ? -14.852 12.229 -1.894 1.00 63.81 85 LYS A N 1
ATOM 672 C CA . LYS A 1 85 ? -15.922 12.892 -2.643 1.00 63.81 85 LYS A CA 1
ATOM 673 C C . LYS A 1 85 ? -15.246 14.062 -3.335 1.00 63.81 85 LYS A C 1
ATOM 675 O O . LYS A 1 85 ? -14.659 14.864 -2.621 1.00 63.81 85 LYS A O 1
ATOM 680 N N . HIS A 1 86 ? -15.285 14.134 -4.670 1.00 55.78 86 HIS A N 1
ATOM 681 C CA . HIS A 1 86 ? -14.748 15.261 -5.441 1.00 55.78 86 HIS A CA 1
ATOM 682 C C . HIS A 1 86 ? -14.955 16.569 -4.667 1.00 55.78 86 HIS A C 1
ATOM 684 O O . HIS A 1 86 ? -16.076 17.081 -4.601 1.00 55.78 86 HIS A O 1
ATOM 690 N N . THR A 1 87 ? -13.895 17.107 -4.057 1.00 44.03 87 THR A N 1
ATOM 691 C CA . THR A 1 87 ? -13.931 18.486 -3.591 1.00 44.03 87 THR A CA 1
ATOM 692 C C . THR A 1 87 ? -14.051 19.278 -4.873 1.00 44.03 87 THR A C 1
ATOM 694 O O . THR A 1 87 ? -13.114 19.338 -5.664 1.00 44.03 87 THR A O 1
ATOM 697 N N . LYS A 1 88 ? -15.265 19.759 -5.145 1.00 39.97 88 LYS A N 1
ATOM 698 C CA . LYS A 1 88 ? -15.601 20.620 -6.270 1.00 39.97 88 LYS A CA 1
ATOM 699 C C . LYS A 1 88 ? -14.540 21.719 -6.315 1.00 39.97 88 LYS A C 1
ATOM 701 O O . LYS A 1 88 ? -14.574 22.625 -5.487 1.00 39.97 88 LYS A O 1
ATOM 706 N N . VAL A 1 89 ? -13.574 21.615 -7.230 1.00 37.38 89 VAL A N 1
ATOM 707 C CA . VAL A 1 89 ? -12.655 22.715 -7.523 1.00 37.38 89 VAL A CA 1
ATOM 708 C C . VAL A 1 89 ? -13.548 23.796 -8.108 1.00 37.38 89 VAL A C 1
ATOM 710 O O . VAL A 1 89 ? -14.004 23.714 -9.247 1.00 37.38 89 VAL A O 1
ATOM 713 N N . MET A 1 90 ? -13.934 24.738 -7.257 1.00 32.72 90 MET A N 1
ATOM 714 C CA . MET A 1 90 ? -14.750 25.879 -7.620 1.00 32.72 90 MET A CA 1
ATOM 715 C C . MET A 1 90 ? -13.878 26.761 -8.513 1.00 32.72 90 MET A C 1
ATOM 717 O O . MET A 1 90 ? -13.113 27.585 -8.023 1.00 32.72 90 MET A O 1
ATOM 721 N N . TYR A 1 91 ? -13.941 26.543 -9.828 1.00 29.64 91 TYR A N 1
ATOM 722 C CA . TYR A 1 91 ? -13.395 27.484 -10.797 1.00 29.64 91 TYR A CA 1
ATOM 723 C C . TYR A 1 91 ? -14.188 28.784 -10.650 1.00 29.64 91 TYR A C 1
ATOM 725 O O . TYR A 1 91 ? -15.330 28.886 -11.098 1.00 29.64 91 TYR A O 1
ATOM 733 N N . ILE A 1 92 ? -13.594 29.774 -9.983 1.00 34.31 92 ILE A N 1
ATOM 734 C CA . ILE A 1 92 ? -14.004 31.167 -10.132 1.00 34.31 92 ILE A CA 1
ATOM 735 C C . ILE A 1 92 ? -13.583 31.544 -11.551 1.00 34.31 92 ILE A C 1
ATOM 737 O O . ILE A 1 92 ? -12.430 31.882 -11.807 1.00 34.31 92 ILE A O 1
ATOM 741 N N . ILE A 1 93 ? -14.508 31.399 -12.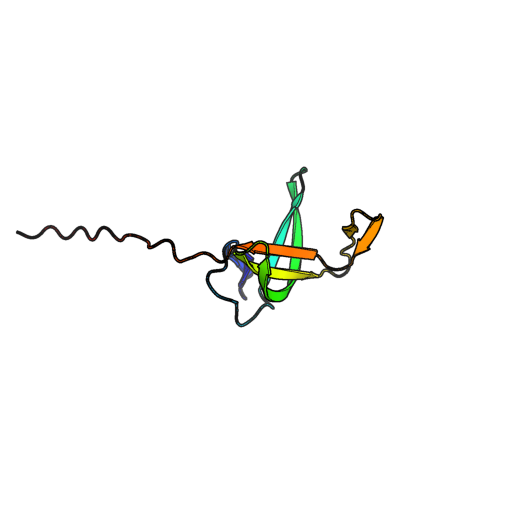496 1.00 37.19 93 ILE A N 1
ATOM 742 C CA . ILE A 1 93 ? -14.343 31.923 -13.846 1.00 37.19 93 ILE A CA 1
ATOM 743 C C . ILE A 1 93 ? -14.440 33.443 -13.708 1.00 37.19 93 ILE A C 1
ATOM 745 O O . ILE A 1 93 ? -15.530 34.005 -13.634 1.00 37.19 93 ILE A O 1
ATOM 749 N N . ALA A 1 94 ? -13.295 34.111 -13.608 1.00 41.38 94 ALA A N 1
ATOM 750 C CA . ALA A 1 94 ? -13.212 35.531 -13.890 1.00 41.38 94 ALA A CA 1
ATOM 751 C C . ALA A 1 94 ? -13.369 35.703 -15.407 1.00 41.38 94 ALA A C 1
ATOM 753 O O . ALA A 1 94 ? -12.439 35.446 -16.167 1.00 41.38 94 ALA A O 1
ATOM 754 N N . LEU A 1 95 ? -14.554 36.116 -15.849 1.00 32.75 95 LEU A N 1
ATOM 755 C CA . LEU A 1 95 ? -14.731 36.746 -17.151 1.00 32.75 95 LEU A CA 1
ATOM 756 C C . LEU A 1 95 ? -15.395 38.095 -16.911 1.00 32.75 95 LEU A C 1
ATOM 758 O O . LEU A 1 95 ? -16.608 38.224 -16.777 1.00 32.75 95 LEU A O 1
ATOM 762 N N . THR A 1 96 ? -14.537 39.100 -16.785 1.00 41.25 96 THR A N 1
ATOM 763 C CA . THR A 1 96 ? -14.896 40.503 -16.916 1.00 41.25 96 THR A CA 1
ATOM 764 C C . THR A 1 96 ? -15.405 40.706 -18.335 1.00 41.25 96 THR A C 1
ATOM 766 O O . THR A 1 96 ? -14.633 40.616 -19.290 1.00 41.25 96 THR A O 1
ATOM 769 N N . THR A 1 97 ? -16.698 40.960 -18.504 1.00 39.75 97 THR A N 1
ATOM 770 C CA . THR A 1 97 ? -17.195 41.673 -19.684 1.00 39.75 97 THR A CA 1
ATOM 771 C C . THR A 1 97 ? -18.525 42.335 -19.356 1.00 39.75 97 THR A C 1
ATOM 773 O O . THR A 1 97 ? -19.551 41.665 -19.263 1.00 39.75 97 THR A O 1
ATOM 776 N N . LEU A 1 98 ? -18.468 43.648 -19.144 1.00 45.75 98 LEU A N 1
ATOM 777 C CA . LEU A 1 98 ? -19.322 44.668 -19.755 1.00 45.75 98 LEU A CA 1
ATOM 778 C C . LEU A 1 98 ? -18.617 46.017 -19.592 1.00 45.75 98 LEU A C 1
ATOM 780 O O . LEU A 1 98 ? -18.155 46.295 -18.463 1.00 45.75 98 LEU A O 1
#

InterPro domains:
  IPR008006 Peptidase M26, N-terminal domain [PF05342] (2-87)

Secondary structure (DSSP, 8-state):
-EE-TT--EE---S-SS--S--TTBEEEEE-TT--EEEEEEEEEEEEEETTEEEEEEEEE-TT--EE-TTS-EESEEEEEEE----------------